Protein 2OLM (pdb70)

Sequence (133 aa):
SSAKRKQEEKHLKMLRDMTGLPHNRKCFDCDQRGPTYVVNMTVGSFVCTSCSGSLRGLNPPHRVKSISMTTFTQQEIEFLQKHGNEVCKQQIWLGLFDDRSSAIPDFRDPQKVKEFLQEKYEKKKRWYVPPEQAKV

GO terms:
  GO:0005634 nucleus (C, EXP)
  GO:0031410 cytoplasmic vesicle (C, EXP)
  GO:0003723 RNA binding (F, TAS)
  GO:0005643 nuclear pore (C, TAS)
  GO:0006406 mRNA export from nucleus (P, TAS)
  GO:0005829 cytosol (C, TAS)
  GO:0005515 protein 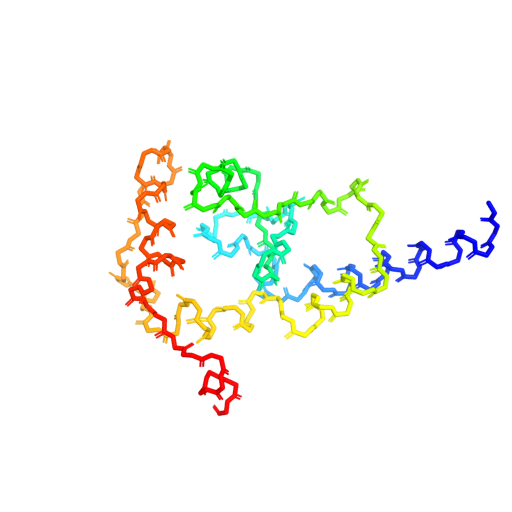binding (F, IPI)

Nearest PDB structures (foldseek):
  2olm-assembly1_A-2  TM=1.008E+00  e=1.226E-25  Homo sapiens
  2d9l-assembly1_A  TM=9.063E-01  e=1.301E-18  Homo sapiens
  3fm8-assembly1_C  TM=8.201E-01  e=5.236E-09  Homo sapiens
  3mdb-assembly1_C  TM=8.150E-01  e=7.089E-09  Homo sapiens
  3mdb-assembly2_D  TM=8.257E-01  e=1.558E-08  Homo sapiens

B-factor: mean 16.2, std 8.93, range [2.0, 53.35]

InterPro domains:
  IPR001164 Arf GTPase activating protein [PF01412] (15-127)
  IPR001164 Arf GTPase activating protein [PR00405] (26-45)
  IPR001164 Arf GTPase activating protein [PR00405] (45-62)
  IPR001164 Arf GTPase activating protein [PR00405] (65-86)
  IPR001164 Arf GTPase activating protein [PS50115] (11-135)
  IPR001164 Arf GTPase activating protein [SM00105] (11-135)
  IPR037278 ARFGAP/RecO-like zinc finger [SSF57863] (15-129)
  IPR038508 ArfGAP domain superfamily [G3DSA:1.10.220.150] (2-141)
  IPR052248 Arf-GAP domain and FG repeat-containing protein [PTHR46134] (1-562)

Radius of gyration: 15.13 Å; Cα contacts (8 Å, |Δi|>4): 190; chains: 1; bounding box: 41×44×25 Å

CATH classification: 1.10.220.150

Structure (mmCIF, N/CA/C/O backbone):
data_2OLM
#
_entry.id   2OLM
#
_cell.length_a   57.883
_cell.length_b   57.883
_cell.length_c   83.696
_cell.angle_alpha   90.00
_cell.angle_beta   90.00
_cell.angle_gamma   90.00
#
_symmetry.space_group_name_H-M   'P 43 21 2'
#
loop_
_entity.id
_entity.type
_entity.pdbx_description
1 polymer 'Nucleoporin-like protein RIP'
2 non-polymer 'ZINC ION'
3 non-polymer 'SULFATE ION'
4 non-polymer 'UNKNOWN LIGAND'
5 non-polymer 'UNKNOWN ATOM OR ION'
6 non-polymer GLYCEROL
7 water water
#
loop_
_atom_site.group_PDB
_atom_site.id
_atom_site.type_symbol
_atom_site.label_atom_id
_atom_site.label_alt_id
_atom_site.label_comp_id
_atom_site.label_asym_id
_atom_site.label_entity_id
_atom_site.label_seq_id
_atom_site.pdbx_PDB_ins_code
_atom_site.Cartn_x
_atom_site.Cartn_y
_atom_site.Cartn_z
_atom_site.occupancy
_atom_site.B_iso_or_equiv
_atom_site.auth_seq_id
_atom_site.auth_comp_id
_atom_site.auth_asym_id
_atom_site.auth_atom_id
_atom_site.pdbx_PDB_model_num
ATOM 1 N N . SER A 1 2 ? -8.834 -12.094 10.298 1.00 47.78 3 SER A N 1
ATOM 2 C CA . SER A 1 2 ? -8.205 -13.441 10.126 1.00 49.43 3 SER A CA 1
ATOM 3 C C . SER A 1 2 ? -7.160 -13.698 11.213 1.00 50.35 3 SER A C 1
ATOM 4 O O . SER A 1 2 ? -6.526 -12.763 11.710 1.00 51.07 3 SER A O 1
ATOM 7 N N . SER A 1 3 ? -6.986 -14.970 11.565 1.00 51.39 4 SER A N 1
ATOM 8 C CA . SER A 1 3 ? -5.988 -15.389 12.555 1.00 51.62 4 SER A CA 1
ATOM 9 C C . SER A 1 3 ? -4.565 -15.374 11.965 1.00 51.41 4 SER A C 1
ATOM 10 O O . SER A 1 3 ? -3.612 -14.990 12.639 1.00 50.59 4 SER A O 1
ATOM 13 N N . ALA A 1 4 ? -4.433 -15.816 10.713 1.00 50.03 5 ALA A N 1
ATOM 14 C CA . ALA A 1 4 ? -3.171 -15.716 9.966 1.00 48.65 5 ALA A CA 1
ATOM 15 C C . ALA A 1 4 ? -2.755 -14.254 9.787 1.00 45.69 5 ALA A C 1
ATOM 16 O O . ALA A 1 4 ? -1.569 -13.912 9.864 1.00 45.14 5 ALA A O 1
ATOM 18 N N . LYS A 1 5 ? -3.745 -13.403 9.530 1.00 43.35 6 LYS A N 1
ATOM 19 C CA . LYS A 1 5 ? -3.541 -11.953 9.469 1.00 42.48 6 LYS A CA 1
ATOM 20 C C . LYS A 1 5 ? -3.068 -11.443 10.835 1.00 37.79 6 LYS A C 1
ATOM 21 O O . LYS A 1 5 ? -2.043 -10.773 10.933 1.00 35.65 6 LYS A O 1
ATOM 27 N N . ARG A 1 6 ? -3.820 -11.783 11.881 1.00 34.52 7 ARG A N 1
ATOM 28 C CA . ARG A 1 6 ? -3.441 -11.471 13.261 1.00 30.82 7 ARG A CA 1
ATOM 29 C C . ARG A 1 6 ? -2.013 -11.920 13.591 1.00 26.42 7 ARG A C 1
ATOM 30 O O . ARG A 1 6 ? -1.265 -11.157 14.168 1.00 24.75 7 ARG A O 1
ATOM 38 N N . LYS A 1 7 ? -1.638 -13.142 13.225 1.00 20.45 8 LYS A N 1
ATOM 39 C CA . LYS A 1 7 ? -0.324 -13.691 13.557 1.00 20.74 8 LYS A CA 1
ATOM 40 C C . LYS A 1 7 ? 0.808 -12.785 13.018 1.00 19.01 8 LYS A C 1
ATOM 41 O O . LYS A 1 7 ? 1.738 -12.445 13.735 1.00 17.50 8 LYS A O 1
ATOM 47 N N . GLN A 1 8 ? 0.727 -12.437 11.747 1.00 22.87 9 GLN A N 1
ATOM 48 C CA . GLN A 1 8 ? 1.738 -11.559 11.135 1.00 23.23 9 GLN A CA 1
ATOM 49 C C . GLN A 1 8 ? 1.726 -10.163 11.723 1.00 20.55 9 GLN A C 1
ATOM 50 O O . GLN A 1 8 ? 2.806 -9.579 11.972 1.00 19.55 9 GLN A O 1
ATOM 56 N N . GLU A 1 9 ? 0.538 -9.626 11.966 1.00 18.92 10 GLU A N 1
ATOM 57 C CA . GLU A 1 9 ? 0.388 -8.307 12.600 1.00 18.46 10 GLU A CA 1
ATOM 58 C C . GLU A 1 9 ? 1.052 -8.264 13.970 1.00 16.99 10 GLU A C 1
ATOM 59 O O . GLU A 1 9 ? 1.770 -7.325 14.288 1.00 15.69 10 GLU A O 1
ATOM 65 N N . GLU A 1 10 ? 0.822 -9.280 14.809 1.00 16.34 11 GLU A N 1
ATOM 66 C CA . GLU A 1 10 ? 1.393 -9.250 16.133 1.00 14.42 11 GLU A CA 1
ATOM 67 C C . GLU A 1 10 ? 2.894 -9.507 16.106 1.00 15.75 11 GLU A C 1
ATOM 68 O O . GLU A 1 10 ? 3.641 -8.940 16.895 1.00 15.22 11 GLU A O 1
ATOM 74 N N . LYS A 1 11 ? 3.353 -10.316 15.159 1.00 15.03 12 LYS A N 1
ATOM 75 C CA . LYS A 1 11 ? 4.787 -10.534 14.958 1.00 14.46 12 LYS A CA 1
ATOM 76 C C . LYS A 1 11 ? 5.489 -9.231 14.624 1.00 14.09 12 LYS A C 1
ATOM 77 O O . LYS A 1 11 ? 6.555 -8.922 15.172 1.00 14.01 12 LYS A O 1
ATOM 81 N N . HIS A 1 12 ? 4.860 -8.456 13.759 1.00 13.63 13 HIS A N 1
ATOM 82 C CA . HIS A 1 12 ? 5.457 -7.172 13.381 1.00 14.56 13 HIS A CA 1
ATOM 83 C C . HIS A 1 12 ? 5.547 -6.197 14.560 1.00 14.73 13 HIS A C 1
ATOM 84 O O . HIS A 1 12 ? 6.533 -5.449 14.729 1.00 14.23 13 HIS A O 1
ATOM 91 N N . LEU A 1 13 ? 4.520 -6.220 15.418 1.00 14.24 14 LEU A N 1
ATOM 92 C CA . LEU A 1 13 ? 4.518 -5.373 16.602 1.00 13.03 14 LEU A CA 1
ATOM 93 C C . LEU A 1 13 ? 5.572 -5.860 17.601 1.00 12.97 14 LEU A C 1
ATOM 94 O O . LEU A 1 13 ? 6.233 -5.065 18.267 1.00 13.59 14 LEU A O 1
ATOM 99 N N . LYS A 1 14 ? 5.759 -7.173 17.712 1.00 14.12 15 LYS A N 1
ATOM 100 C CA . LYS A 1 14 ? 6.836 -7.676 18.574 1.00 15.78 15 LYS A CA 1
ATOM 101 C C . LYS A 1 14 ? 8.216 -7.175 18.066 1.00 13.66 15 LYS A C 1
ATOM 102 O O . LYS A 1 14 ? 9.063 -6.675 18.844 1.00 13.47 15 LYS A O 1
ATOM 108 N N . MET A 1 15 ? 8.398 -7.280 16.749 1.00 13.20 16 MET A N 1
ATOM 109 C CA . MET A 1 15 ? 9.639 -6.801 16.108 1.00 13.45 16 MET A CA 1
ATOM 110 C C . MET A 1 15 ? 9.825 -5.293 16.307 1.00 13.76 16 MET A C 1
ATOM 111 O O . MET A 1 15 ? 10.912 -4.835 16.602 1.00 13.67 16 MET A O 1
ATOM 116 N N . LEU A 1 16 ? 8.751 -4.550 16.189 1.00 13.55 17 LEU A N 1
ATOM 117 C CA . LEU A 1 16 ? 8.751 -3.108 16.409 1.00 13.29 17 LEU A CA 1
ATOM 118 C C . LEU A 1 16 ? 9.169 -2.741 17.829 1.00 11.81 17 LEU A C 1
ATOM 119 O O . LEU A 1 16 ? 10.007 -1.853 18.069 1.00 13.34 17 LEU A O 1
ATOM 124 N N . ARG A 1 17 ? 8.607 -3.450 18.803 1.00 12.70 18 ARG A N 1
ATOM 125 C CA . ARG A 1 17 ? 8.927 -3.169 20.207 1.00 12.53 18 ARG A CA 1
ATOM 126 C C . ARG A 1 17 ? 10.329 -3.640 20.636 1.00 13.38 18 ARG A C 1
ATOM 127 O O . ARG A 1 17 ? 10.915 -3.077 21.572 1.00 14.45 18 ARG A O 1
ATOM 135 N N . ASP A 1 18 ? 10.871 -4.635 19.940 1.00 14.54 19 ASP A N 1
ATOM 136 C CA . ASP A 1 18 ? 12.283 -4.952 20.051 1.00 15.43 19 ASP A CA 1
ATOM 137 C C . ASP A 1 18 ? 13.101 -3.705 19.677 1.00 15.75 19 ASP A C 1
ATOM 138 O O . ASP A 1 18 ? 14.040 -3.339 20.378 1.00 18.15 19 ASP A O 1
ATOM 143 N N . MET A 1 19 ? 12.714 -3.030 18.596 1.00 13.63 20 MET A N 1
ATOM 144 C CA . MET A 1 19 ? 13.456 -1.865 18.145 1.00 13.70 20 MET A CA 1
ATOM 145 C C . MET A 1 19 ? 13.212 -0.663 19.008 1.00 12.35 20 MET A C 1
ATOM 146 O O . MET A 1 19 ? 14.151 0.084 19.305 1.00 13.43 20 MET A O 1
ATOM 151 N N . THR A 1 20 ? 11.984 -0.438 19.464 1.00 11.84 21 THR A N 1
ATOM 152 C CA . THR A 1 20 ? 11.722 0.782 20.227 1.00 12.06 21 THR A CA 1
ATOM 153 C C . THR A 1 20 ? 12.421 0.800 21.581 1.00 14.97 21 THR A C 1
ATOM 154 O O . THR A 1 20 ? 12.566 1.874 22.182 1.00 15.59 21 THR A O 1
ATOM 158 N N . GLY A 1 21 ? 12.849 -0.372 22.042 1.00 15.55 22 GLY A N 1
ATOM 159 C CA . GLY A 1 21 ? 13.587 -0.470 23.307 1.00 15.01 22 GLY A CA 1
ATOM 160 C C . GLY A 1 21 ? 15.102 -0.308 23.184 1.00 19.52 22 GLY A C 1
ATOM 161 O O . GLY A 1 21 ? 15.783 -0.181 24.209 1.00 19.97 22 GLY A O 1
ATOM 162 N N . LEU A 1 22 ? 15.641 -0.298 21.961 1.00 17.18 23 LEU A N 1
ATOM 163 C CA . LEU A 1 22 ? 17.090 -0.090 21.767 1.00 18.04 23 LEU A CA 1
ATOM 164 C C . LEU A 1 22 ? 17.466 1.333 22.206 1.00 18.83 23 LEU A C 1
ATOM 165 O O . LEU A 1 22 ? 16.719 2.270 21.962 1.00 16.54 23 LEU A O 1
ATOM 170 N N . PRO A 1 23 ? 18.623 1.510 22.877 1.00 17.56 24 PRO A N 1
ATOM 171 C CA . PRO A 1 23 ? 18.894 2.805 23.500 1.00 18.73 24 PRO A CA 1
ATOM 172 C C . PRO A 1 23 ? 18.748 4.023 22.576 1.00 15.53 24 PRO A C 1
ATOM 173 O O . PRO A 1 23 ? 18.186 5.038 22.988 1.00 16.11 24 PRO A O 1
ATOM 177 N N . HIS A 1 24 ? 19.306 3.956 21.366 1.00 16.94 25 HIS A N 1
ATOM 178 C CA . HIS A 1 24 ? 19.230 5.141 20.491 1.00 15.29 25 HIS A CA 1
ATOM 179 C C . HIS A 1 24 ? 17.801 5.420 20.025 1.00 13.90 25 HIS A C 1
ATOM 180 O O . HIS A 1 24 ? 17.459 6.559 19.728 1.00 14.54 25 HIS A O 1
ATOM 187 N N . ASN A 1 25 ? 16.964 4.380 20.030 1.00 13.67 26 ASN A N 1
ATOM 188 C CA . ASN A 1 25 ? 15.571 4.519 19.608 1.00 13.23 26 ASN A CA 1
ATOM 189 C C . ASN A 1 25 ? 14.661 5.018 20.704 1.00 14.32 26 ASN A C 1
ATOM 190 O O . ASN A 1 25 ? 13.511 5.309 20.453 1.00 14.28 26 ASN A O 1
ATOM 195 N N . ARG A 1 26 ? 15.193 5.161 21.911 1.00 13.16 27 ARG A N 1
ATOM 196 C CA . ARG A 1 26 ? 14.373 5.648 23.032 1.00 15.35 27 ARG A CA 1
ATOM 197 C C . ARG A 1 26 ? 14.151 7.155 23.068 1.00 15.26 27 ARG A C 1
ATOM 198 O O . ARG A 1 26 ? 13.353 7.672 23.859 1.00 14.87 27 ARG A O 1
ATOM 206 N N . LYS A 1 27 ? 14.881 7.892 22.217 1.00 12.70 28 LYS A N 1
ATOM 207 C CA . LYS A 1 27 ? 14.796 9.326 22.108 1.00 14.41 28 LYS A CA 1
ATOM 208 C C . LYS A 1 27 ? 14.617 9.675 20.640 1.00 12.22 28 LYS A C 1
ATOM 209 O O . LYS A 1 27 ? 15.181 9.012 19.765 1.00 12.23 28 LYS A O 1
ATOM 213 N N . CYS A 1 28 ? 13.815 10.714 20.406 1.00 10.89 29 CYS A N 1
ATOM 214 C CA . CYS A 1 28 ? 13.581 11.273 19.039 1.00 8.78 29 CYS A CA 1
ATOM 215 C C . CYS A 1 28 ? 14.924 11.477 18.352 1.00 11.25 29 CYS A C 1
ATOM 216 O O . CYS A 1 28 ? 15.804 12.125 18.895 1.00 11.66 29 CYS A O 1
ATOM 219 N N . PHE A 1 29 ? 15.067 10.986 17.112 1.00 8.48 30 PHE A N 1
ATOM 220 C CA . PHE A 1 29 ? 16.308 11.148 16.345 1.00 8.82 30 PHE A CA 1
ATOM 221 C C . PHE A 1 29 ? 16.624 12.606 16.040 1.00 8.92 30 PHE A C 1
ATOM 222 O O . PHE A 1 29 ? 17.785 12.946 15.851 1.00 9.42 30 PHE A O 1
ATOM 230 N N . ASP A 1 30 ? 15.630 13.464 15.922 1.00 8.88 31 ASP A N 1
ATOM 231 C CA . ASP A 1 30 ? 15.847 14.825 15.513 1.00 8.87 31 ASP A CA 1
ATOM 232 C C . ASP A 1 30 ? 16.036 15.828 16.629 1.00 9.86 31 ASP A C 1
ATOM 233 O O . ASP A 1 30 ? 16.890 16.719 16.524 1.00 12.08 31 ASP A O 1
ATOM 238 N N . CYS A 1 31 ? 15.254 15.715 17.692 1.00 10.15 32 CYS A N 1
ATOM 239 C CA . CYS A 1 31 ? 15.429 16.628 18.837 1.00 11.43 32 CYS A CA 1
ATOM 240 C C . CYS A 1 31 ? 16.089 16.035 20.070 1.00 13.36 32 CYS A C 1
ATOM 241 O O . CYS A 1 31 ? 16.547 16.822 20.932 1.00 15.53 32 CYS A O 1
ATOM 244 N N . ASP A 1 32 ? 16.106 14.712 20.202 1.00 10.66 33 ASP A N 1
ATOM 245 C CA . ASP A 1 32 ? 16.694 14.037 21.369 1.00 14.33 33 ASP A CA 1
ATOM 246 C C . ASP A 1 32 ? 16.043 14.464 22.678 1.00 17.52 33 ASP A C 1
ATOM 247 O O . ASP A 1 32 ? 16.649 14.276 23.742 1.00 23.77 33 ASP A O 1
ATOM 252 N N . GLN A 1 33 ? 14.825 15.001 22.624 1.00 17.41 34 GLN A N 1
ATOM 253 C CA . GLN A 1 33 ? 14.221 15.633 23.826 1.00 22.44 34 GLN A CA 1
ATOM 254 C C . GLN A 1 33 ? 13.142 14.795 24.429 1.00 24.81 34 GLN A C 1
ATOM 255 O O . GLN A 1 33 ? 12.753 15.034 25.573 1.00 25.10 34 GLN A O 1
ATOM 261 N N . ARG A 1 34 ? 12.597 13.859 23.671 1.00 20.72 35 ARG A N 1
ATOM 262 C CA . ARG A 1 34 ? 11.547 13.016 24.214 1.00 23.03 35 ARG A CA 1
ATOM 263 C C . ARG A 1 34 ? 11.415 11.723 23.457 1.00 22.51 35 ARG A C 1
ATOM 264 O O . ARG A 1 34 ? 12.119 11.499 22.471 1.00 19.41 35 ARG A O 1
ATOM 272 N N . GLY A 1 35 ? 10.545 10.855 23.957 1.00 19.43 36 GLY A N 1
ATOM 273 C CA . GLY A 1 35 ? 10.296 9.579 23.354 1.00 18.52 36 GLY A CA 1
ATOM 274 C C . GLY A 1 35 ? 9.620 9.669 21.999 1.00 17.73 36 GLY A C 1
ATOM 275 O O . GLY A 1 35 ? 8.799 10.576 21.760 1.00 20.48 36 GLY A O 1
ATOM 276 N N . PRO A 1 36 ? 10.003 8.775 21.102 1.00 14.75 37 PRO A N 1
ATOM 277 C CA . PRO A 1 36 ? 9.353 8.759 19.797 1.00 13.79 37 PRO A CA 1
ATOM 278 C C . PRO A 1 36 ? 7.941 8.201 19.819 1.00 13.46 37 PRO A C 1
ATOM 279 O O . PRO A 1 36 ? 7.624 7.289 20.579 1.00 16.29 37 PRO A O 1
ATOM 283 N N . THR A 1 37 ? 7.141 8.761 18.917 1.00 13.29 38 THR A N 1
ATOM 284 C CA . THR A 1 37 ? 5.756 8.380 18.683 1.00 12.24 38 THR A CA 1
ATOM 285 C C . THR A 1 37 ? 5.502 7.966 17.213 1.00 10.98 38 THR A C 1
ATOM 286 O O . THR A 1 37 ? 4.461 7.411 16.886 1.00 12.06 38 THR A O 1
ATOM 290 N N . TYR A 1 38 ? 6.422 8.355 16.301 1.00 9.31 39 TYR A N 1
ATOM 291 C CA . TYR A 1 38 ? 6.326 8.056 14.864 1.00 10.00 39 TYR A CA 1
ATOM 292 C C . TYR A 1 38 ? 7.624 7.443 14.371 1.00 9.69 39 TYR A C 1
ATOM 293 O O . TYR A 1 38 ? 8.666 7.616 14.970 1.00 10.06 39 TYR A O 1
ATOM 302 N N . VAL A 1 39 ? 7.513 6.696 13.288 1.00 8.20 40 VAL A N 1
ATOM 303 C CA A VAL A 1 39 ? 8.705 6.353 12.498 0.50 8.30 40 VAL A CA 1
ATOM 304 C CA B VAL A 1 39 ? 8.629 6.258 12.457 0.50 8.62 40 VAL A CA 1
ATOM 305 C C . VAL A 1 39 ? 8.730 7.204 11.247 1.00 7.78 40 VAL A C 1
ATOM 306 O O . VAL A 1 39 ? 7.711 7.468 10.598 1.00 9.62 40 VAL A O 1
ATOM 313 N N . ASN A 1 40 ? 9.935 7.689 10.939 1.00 8.20 41 ASN A N 1
ATOM 314 C CA . ASN A 1 40 ? 10.203 8.414 9.723 1.00 6.90 41 ASN A CA 1
ATOM 315 C C . ASN A 1 40 ? 10.713 7.390 8.741 1.00 6.55 41 ASN A C 1
ATOM 316 O O . ASN A 1 40 ? 11.869 6.969 8.794 1.00 8.03 41 ASN A O 1
ATOM 321 N N . MET A 1 41 ? 9.814 6.919 7.876 1.00 6.72 42 MET A N 1
ATOM 322 C CA . MET A 1 41 ? 10.126 5.889 6.888 1.00 8.10 42 MET A CA 1
ATOM 323 C C . MET A 1 41 ? 11.040 6.341 5.772 1.00 9.17 42 MET A C 1
ATOM 324 O O . MET A 1 41 ? 11.647 5.523 5.110 1.00 8.99 42 MET A O 1
ATOM 329 N N . THR A 1 42 ? 11.157 7.637 5.572 1.00 7.55 43 THR A N 1
ATOM 330 C CA . THR A 1 42 ? 12.076 8.179 4.579 1.00 7.02 43 THR A CA 1
ATOM 331 C C . THR A 1 42 ? 13.512 7.848 4.895 1.00 9.05 43 THR A C 1
ATOM 332 O O . THR A 1 42 ? 14.279 7.489 3.992 1.00 9.05 43 THR A O 1
ATOM 336 N N . VAL A 1 43 ? 13.907 7.951 6.180 1.00 8.39 44 VAL A N 1
ATOM 337 C CA . VAL A 1 43 ? 15.260 7.640 6.577 1.00 7.85 44 VAL A CA 1
ATOM 338 C C . VAL A 1 43 ? 15.407 6.452 7.519 1.00 7.44 44 VAL A C 1
ATOM 339 O O . VAL A 1 43 ? 16.535 5.972 7.717 1.00 9.05 44 VAL A O 1
ATOM 343 N N . GLY A 1 44 ? 14.297 5.944 8.081 1.00 7.91 45 GLY A N 1
ATOM 344 C CA . GLY A 1 44 ? 14.366 4.805 9.000 1.00 7.89 45 GLY A CA 1
ATOM 345 C C . GLY A 1 44 ? 14.636 5.160 10.444 1.00 8.00 45 GLY A C 1
ATOM 346 O O . GLY A 1 44 ? 15.356 4.429 11.136 1.00 9.98 45 GLY A O 1
ATOM 347 N N . SER A 1 45 ? 14.092 6.273 10.908 1.00 7.73 46 SER A N 1
ATOM 348 C CA . SER A 1 45 ? 14.328 6.791 12.263 1.00 8.55 46 SER A CA 1
ATOM 349 C C . SER A 1 45 ? 13.049 6.753 13.066 1.00 8.49 46 SER A C 1
ATOM 350 O O . SER A 1 45 ? 11.948 6.563 12.547 1.00 9.49 46 SER A O 1
ATOM 353 N N . PHE A 1 46 ? 13.217 6.976 14.367 1.00 9.24 47 PHE A N 1
ATOM 354 C CA . PHE A 1 46 ? 12.116 7.063 15.342 1.00 9.13 47 PHE A CA 1
ATOM 355 C C . PHE A 1 46 ? 12.086 8.454 15.882 1.00 8.40 47 PHE A C 1
ATOM 356 O O . PHE A 1 46 ? 13.095 8.935 16.417 1.00 9.31 47 PHE A O 1
ATOM 364 N N . VAL A 1 47 ? 10.944 9.159 15.727 1.00 8.11 48 VAL A N 1
ATOM 365 C CA . VAL A 1 47 ? 10.841 10.601 15.991 1.00 9.41 48 VAL A CA 1
ATOM 366 C C . VAL A 1 47 ? 9.580 10.921 16.821 1.00 10.02 48 VAL A C 1
ATOM 367 O O . VAL A 1 47 ? 8.642 10.144 16.848 1.00 10.34 48 VAL A O 1
ATOM 371 N N . CYS A 1 48 ? 9.566 12.091 17.422 1.00 10.32 49 CYS A N 1
ATOM 372 C CA . CYS A 1 48 ? 8.447 12.548 18.263 1.00 10.00 49 CYS A CA 1
ATOM 373 C C . CYS A 1 48 ? 7.402 13.253 17.376 1.00 12.74 49 CYS A C 1
ATOM 374 O O . CYS A 1 48 ? 7.617 13.464 16.163 1.00 10.62 49 CYS A O 1
ATOM 377 N N . THR A 1 49 ? 6.243 13.623 17.946 1.00 11.01 50 THR A N 1
ATOM 378 C CA . THR A 1 49 ? 5.208 14.246 17.182 1.00 10.76 50 THR A CA 1
ATOM 379 C C . THR A 1 49 ? 5.535 15.610 16.656 1.00 11.21 50 THR A C 1
ATOM 380 O O . THR A 1 49 ? 5.222 15.951 15.515 1.00 11.25 50 THR A O 1
ATOM 384 N N . SER A 1 50 ? 6.218 16.427 17.468 1.00 10.61 51 SER A N 1
ATOM 385 C CA . SER A 1 50 ? 6.557 17.750 17.074 1.00 10.48 51 SER A CA 1
ATOM 386 C C . SER A 1 50 ? 7.543 17.737 15.889 1.00 10.09 51 SER A C 1
ATOM 387 O O . SER A 1 50 ? 7.366 18.450 14.916 1.00 11.68 51 SER A O 1
ATOM 390 N N . CYS A 1 51 ? 8.557 16.892 15.999 1.00 10.17 52 CYS A N 1
ATOM 391 C CA . CYS A 1 51 ? 9.490 16.797 14.889 1.00 10.13 52 CYS A CA 1
ATOM 392 C C . CYS A 1 51 ? 8.822 16.218 13.673 1.00 8.86 52 CYS A C 1
ATOM 393 O O . CYS A 1 51 ? 9.139 16.678 12.557 1.00 9.49 52 CYS A O 1
ATOM 396 N N . SER A 1 52 ? 7.890 15.273 13.850 1.00 8.59 53 SER A N 1
ATOM 397 C CA . SER A 1 52 ? 7.131 14.754 12.710 1.00 7.77 53 SER A CA 1
ATOM 398 C C . SER A 1 52 ? 6.387 15.880 11.987 1.00 10.01 53 SER A C 1
ATOM 399 O O . SER A 1 52 ? 6.361 15.948 10.752 1.00 9.14 53 SER A O 1
ATOM 402 N N . GLY A 1 53 ? 5.773 16.790 12.743 1.00 10.45 54 GLY A N 1
ATOM 403 C CA . GLY A 1 53 ? 5.126 17.924 12.116 1.00 9.89 54 GLY A CA 1
ATOM 404 C C . GLY A 1 53 ? 6.087 18.765 11.282 1.00 9.79 54 GLY A C 1
ATOM 405 O O . GLY A 1 53 ? 5.755 19.206 10.176 1.00 11.66 54 GLY A O 1
ATOM 406 N N . SER A 1 54 ? 7.293 19.004 11.804 1.00 8.84 55 SER A N 1
ATOM 407 C CA . SER A 1 54 ? 8.305 19.763 11.066 1.00 9.34 55 SER A CA 1
ATOM 408 C C . SER A 1 54 ? 8.863 19.018 9.830 1.00 9.28 55 SER A C 1
ATOM 409 O O . SER A 1 54 ? 9.109 19.642 8.797 1.00 11.25 55 SER A O 1
ATOM 412 N N . LEU A 1 55 ? 9.031 17.712 9.952 1.00 9.15 56 LEU A N 1
ATOM 413 C CA . LEU A 1 55 ? 9.469 16.859 8.834 1.00 7.87 56 LEU A CA 1
ATOM 414 C C . LEU A 1 55 ? 8.483 16.915 7.689 1.00 10.28 56 LEU A C 1
ATOM 415 O O . LEU A 1 55 ? 8.880 16.787 6.498 1.00 9.10 56 LEU A O 1
ATOM 420 N N . ARG A 1 56 ? 7.201 17.062 8.003 1.00 8.94 57 ARG A N 1
ATOM 421 C CA . ARG A 1 56 ? 6.174 17.243 6.941 1.00 8.89 57 ARG A CA 1
ATOM 422 C C . ARG A 1 56 ? 6.233 18.608 6.254 1.00 10.74 57 ARG A C 1
ATOM 423 O O . ARG A 1 56 ? 5.606 18.801 5.195 1.00 12.88 57 ARG A O 1
ATOM 431 N N . GLY A 1 57 ? 6.967 19.528 6.825 1.00 10.21 58 GLY A N 1
ATOM 432 C CA . GLY A 1 57 ? 7.164 20.841 6.202 1.00 12.65 58 GLY A CA 1
ATOM 433 C C . GLY A 1 57 ? 8.345 20.901 5.260 1.00 12.92 58 GLY A C 1
ATOM 434 O O . GLY A 1 57 ? 8.542 21.902 4.562 1.00 15.82 58 GLY A O 1
ATOM 435 N N . LEU A 1 58 ? 9.159 19.837 5.186 1.00 9.76 59 LEU A N 1
ATOM 436 C CA . LEU A 1 58 ? 10.205 19.795 4.181 1.00 9.48 59 LEU A CA 1
ATOM 437 C C . LEU A 1 58 ? 9.577 19.556 2.813 1.00 10.35 59 LEU A C 1
ATOM 438 O O . LEU A 1 58 ? 8.475 19.089 2.695 1.00 10.00 59 LEU A O 1
ATOM 443 N N . ASN A 1 59 ? 10.315 19.942 1.789 1.00 10.90 60 ASN A N 1
ATOM 444 C CA . ASN A 1 59 ? 9.924 19.642 0.431 1.00 10.02 60 ASN A CA 1
ATOM 445 C C . ASN A 1 59 ? 11.069 18.989 -0.340 1.00 10.27 60 ASN A C 1
ATOM 446 O O . ASN A 1 59 ? 12.103 19.624 -0.551 1.00 10.10 60 ASN A O 1
ATOM 451 N N . PRO A 1 60 ? 10.955 17.710 -0.714 1.00 8.96 61 PRO A N 1
ATOM 452 C CA . PRO A 1 60 ? 9.806 16.858 -0.424 1.00 8.74 61 PRO A CA 1
ATOM 453 C C . PRO A 1 60 ? 9.716 16.492 1.061 1.00 7.99 61 PRO A C 1
ATOM 454 O O . PRO A 1 60 ? 10.742 16.420 1.757 1.00 8.19 61 PRO A O 1
ATOM 458 N N . PRO A 1 61 ? 8.489 16.246 1.539 1.00 7.40 62 PRO A N 1
ATOM 45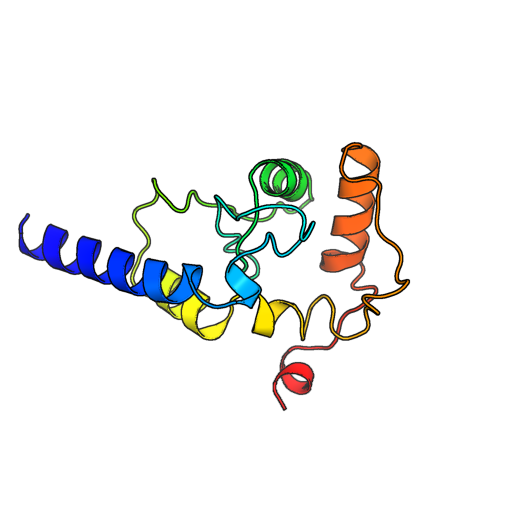9 C CA . PRO A 1 61 ? 8.338 15.948 2.965 1.00 7.38 62 PRO A CA 1
ATOM 460 C C . PRO A 1 61 ? 8.717 14.548 3.306 1.00 7.12 62 PRO A C 1
ATOM 461 O O . PRO A 1 61 ? 8.562 13.654 2.477 1.00 7.98 62 PRO A O 1
ATOM 465 N N . HIS A 1 62 ? 9.140 14.309 4.536 1.00 7.60 63 HIS A N 1
ATOM 466 C CA . HIS A 1 62 ? 9.445 12.960 5.003 1.00 7.06 63 HIS A CA 1
ATOM 467 C C . HIS A 1 62 ? 8.157 12.228 5.413 1.00 7.77 63 HIS A C 1
ATOM 468 O O . HIS A 1 62 ? 7.207 12.877 5.877 1.00 10.57 63 HIS A O 1
ATOM 475 N N . ARG A 1 63 ? 8.163 10.923 5.242 1.00 7.17 64 ARG A N 1
ATOM 476 C CA . ARG A 1 63 ? 6.999 10.089 5.436 1.00 7.43 64 ARG A CA 1
ATOM 477 C C . ARG A 1 63 ? 6.995 9.537 6.830 1.00 7.91 64 ARG A C 1
ATOM 478 O O . ARG A 1 63 ? 7.752 8.643 7.139 1.00 12.04 64 ARG A O 1
ATOM 486 N N . VAL A 1 64 ? 6.109 10.043 7.676 1.00 8.49 65 VAL A N 1
ATOM 487 C CA . VAL A 1 64 ? 6.023 9.602 9.074 1.00 8.40 65 VAL A CA 1
ATOM 488 C C . VAL A 1 64 ? 4.761 8.782 9.297 1.00 10.83 65 VAL A C 1
ATOM 489 O O . VAL A 1 64 ? 3.697 9.125 8.780 1.00 12.00 65 VAL A O 1
ATOM 493 N N . LYS A 1 65 ? 4.895 7.720 10.085 1.00 9.38 66 LYS A N 1
ATOM 494 C CA . LYS A 1 65 ? 3.826 6.808 10.385 1.00 8.40 66 LYS A CA 1
ATOM 495 C C . LYS A 1 65 ? 3.800 6.542 11.880 1.00 8.29 66 LYS A C 1
ATOM 496 O O . LYS A 1 65 ? 4.832 6.386 12.550 1.00 9.08 66 LYS A O 1
ATOM 502 N N . SER A 1 66 ? 2.592 6.493 12.436 1.00 10.09 67 SER A N 1
ATOM 503 C CA . SER A 1 66 ? 2.388 6.324 13.885 1.00 9.89 67 SER A CA 1
ATOM 504 C C . SER A 1 66 ? 2.884 4.967 14.353 1.00 10.81 67 SER A C 1
ATOM 505 O O . SER A 1 66 ? 2.546 3.963 13.773 1.00 11.75 67 SER A O 1
ATOM 508 N N . ILE A 1 67 ? 3.689 4.978 15.414 1.00 10.36 68 ILE A N 1
ATOM 509 C CA . ILE A 1 67 ? 4.163 3.716 15.989 1.00 12.07 68 ILE A CA 1
ATOM 510 C C . ILE A 1 67 ? 3.022 2.822 16.456 1.00 14.57 68 ILE A C 1
ATOM 511 O O . ILE A 1 67 ? 3.013 1.618 16.174 1.00 15.53 68 ILE A O 1
ATOM 516 N N . SER A 1 68 ? 2.053 3.430 17.112 1.00 14.12 69 SER A N 1
ATOM 517 C CA . SER A 1 68 ? 0.967 2.643 17.743 1.00 16.23 69 SER A CA 1
ATOM 518 C C . SER A 1 68 ? -0.207 2.354 16.821 1.00 15.44 69 SER A C 1
ATOM 519 O O . SER A 1 68 ? -0.950 1.395 17.068 1.00 17.73 69 SER A O 1
ATOM 522 N N . MET A 1 69 ? -0.393 3.128 15.746 1.00 13.36 70 MET A N 1
ATOM 523 C CA . MET A 1 69 ? -1.600 2.990 14.971 1.00 14.63 70 MET A CA 1
ATOM 524 C C . MET A 1 69 ? -1.412 2.441 13.562 1.00 16.42 70 MET A C 1
ATOM 525 O O . MET A 1 69 ? -2.376 2.053 12.903 1.00 21.39 70 MET A O 1
ATOM 530 N N . THR A 1 70 ? -0.182 2.384 13.075 1.00 13.78 71 THR A N 1
ATOM 531 C CA . THR A 1 70 ? 0.047 1.898 11.707 1.00 15.19 71 THR A CA 1
ATOM 532 C C . THR A 1 70 ? 0.128 0.382 11.697 1.00 16.72 71 THR A C 1
ATOM 533 O O . THR A 1 70 ? 0.684 -0.235 12.600 1.00 15.94 71 THR A O 1
ATOM 537 N N . THR A 1 71 ? -0.398 -0.215 10.634 1.00 14.27 72 THR A N 1
ATOM 538 C CA . THR A 1 71 ? -0.145 -1.621 10.380 1.00 16.98 72 THR A CA 1
ATOM 539 C C . THR A 1 71 ? 1.067 -1.667 9.462 1.00 15.69 72 THR A C 1
ATOM 540 O O . THR A 1 71 ? 0.943 -1.479 8.242 1.00 18.74 72 THR A O 1
ATOM 544 N N . PHE A 1 72 ? 2.251 -1.812 10.060 1.00 15.12 73 PHE A N 1
ATOM 545 C CA . PHE A 1 72 ? 3.495 -1.850 9.274 1.00 14.59 73 PHE A CA 1
ATOM 546 C C . PHE A 1 72 ? 3.560 -3.142 8.494 1.00 14.88 73 PHE A C 1
ATOM 547 O O . PHE A 1 72 ? 3.094 -4.187 8.953 1.00 17.13 73 PHE A O 1
ATOM 555 N N . THR A 1 73 ? 4.122 -3.094 7.304 1.00 13.94 74 THR A N 1
ATOM 556 C CA . THR A 1 73 ? 4.379 -4.301 6.523 1.00 13.52 74 THR A CA 1
ATOM 557 C C . THR A 1 73 ? 5.717 -4.969 6.893 1.00 11.72 74 THR A C 1
ATOM 558 O O . THR A 1 73 ? 6.588 -4.361 7.532 1.00 11.21 74 THR A O 1
ATOM 562 N N . GLN A 1 74 ? 5.908 -6.229 6.494 1.00 12.43 75 GLN A N 1
ATOM 563 C CA . GLN A 1 74 ? 7.168 -6.897 6.694 1.00 11.91 75 GLN A CA 1
ATOM 564 C C . GLN A 1 74 ? 8.326 -6.112 6.108 1.00 10.30 75 GLN A C 1
ATOM 565 O O . GLN A 1 74 ? 9.380 -5.976 6.736 1.00 12.66 75 GLN A O 1
ATOM 571 N N . GLN A 1 75 ? 8.106 -5.570 4.894 1.00 12.35 76 GLN A N 1
ATOM 572 C CA . GLN A 1 75 ? 9.136 -4.744 4.219 1.00 12.81 76 GLN A CA 1
ATOM 573 C C . GLN A 1 75 ? 9.527 -3.527 5.081 1.00 11.88 76 GLN A C 1
ATOM 574 O O . GLN A 1 75 ? 10.703 -3.202 5.274 1.00 11.62 76 GLN A O 1
ATOM 580 N N . GLU A 1 76 ? 8.542 -2.849 5.614 1.00 10.69 77 GLU A N 1
ATOM 581 C CA . GLU A 1 76 ? 8.844 -1.704 6.444 1.00 10.43 77 GLU A CA 1
ATOM 582 C C . GLU A 1 76 ? 9.597 -2.070 7.725 1.00 11.40 77 GLU A C 1
ATOM 583 O O . GLU A 1 76 ? 10.577 -1.413 8.106 1.00 11.33 77 GLU A O 1
ATOM 589 N N . ILE A 1 77 ? 9.134 -3.118 8.418 1.00 11.66 78 ILE A N 1
ATOM 590 C CA . ILE A 1 77 ? 9.789 -3.580 9.633 1.00 10.30 78 ILE A CA 1
ATOM 591 C C . ILE A 1 77 ? 11.252 -3.952 9.359 1.00 10.87 78 ILE A C 1
ATOM 592 O O . ILE A 1 77 ? 12.149 -3.551 10.076 1.00 12.21 78 ILE A O 1
ATOM 597 N N . GLU A 1 78 ? 11.496 -4.660 8.264 1.00 11.29 79 GLU A N 1
ATOM 598 C CA . GLU A 1 78 ? 12.874 -5.034 7.932 1.00 13.83 79 GLU A CA 1
ATOM 599 C C . GLU A 1 78 ? 13.748 -3.840 7.574 1.00 11.45 79 GLU A C 1
ATOM 600 O O . GLU A 1 78 ? 14.918 -3.792 7.948 1.00 13.25 79 GLU A O 1
ATOM 606 N N . PHE A 1 79 ? 13.175 -2.855 6.893 1.00 11.15 80 PHE A N 1
ATOM 607 C CA . PHE A 1 79 ? 13.914 -1.628 6.647 1.00 10.95 80 PHE A CA 1
ATOM 608 C C . PHE A 1 79 ? 14.331 -0.969 7.951 1.00 11.66 80 PHE A C 1
ATOM 609 O O . PHE A 1 79 ? 15.443 -0.521 8.136 1.00 12.50 80 PHE A O 1
ATOM 617 N N . LEU A 1 80 ? 13.399 -0.880 8.886 1.00 10.78 81 LEU A N 1
ATOM 618 C CA . LEU A 1 80 ? 13.682 -0.282 10.174 1.00 9.43 81 LEU A CA 1
ATOM 619 C C . LEU A 1 80 ? 14.751 -1.056 10.955 1.00 10.75 81 LEU A C 1
ATOM 620 O O . LEU A 1 80 ? 15.569 -0.470 11.628 1.00 11.45 81 LEU A O 1
ATOM 625 N N . GLN A 1 81 ? 14.718 -2.380 10.847 1.00 11.61 82 GLN A N 1
ATOM 626 C CA . GLN A 1 81 ? 15.722 -3.218 11.515 1.00 12.97 82 GLN A CA 1
ATOM 627 C C . GLN A 1 81 ? 17.113 -2.926 10.994 1.00 13.90 82 GLN A C 1
ATOM 628 O O . GLN A 1 81 ? 18.077 -3.002 11.744 1.00 15.92 82 GLN A O 1
ATOM 634 N N . LYS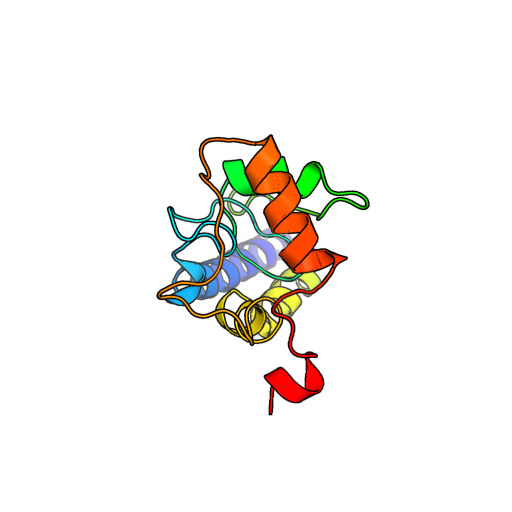 A 1 82 ? 17.214 -2.606 9.705 1.00 11.73 83 LYS A N 1
ATOM 635 C CA . LYS A 1 82 ? 18.509 -2.276 9.078 1.00 13.57 83 LYS A CA 1
ATOM 636 C C . LYS A 1 82 ? 18.915 -0.823 9.291 1.00 15.40 83 LYS A C 1
ATOM 637 O O . LYS A 1 82 ? 20.048 -0.432 8.961 1.00 16.14 83 LYS A O 1
ATOM 643 N N . HIS A 1 83 ? 17.997 -0.013 9.819 1.00 12.12 84 HIS A N 1
ATOM 644 C CA . HIS A 1 83 ? 18.238 1.393 10.082 1.00 11.00 84 HIS A CA 1
ATOM 645 C C . HIS A 1 83 ? 18.056 1.671 11.571 1.00 11.83 84 HIS A C 1
ATOM 646 O O . HIS A 1 83 ? 18.785 1.069 12.376 1.00 12.95 84 HIS A O 1
ATOM 653 N N . GLY A 1 84 ? 17.105 2.514 11.974 1.00 9.80 85 GLY A N 1
ATOM 654 C CA . GLY A 1 84 ? 17.060 2.987 13.358 1.00 10.18 85 GLY A CA 1
ATOM 655 C C . GLY A 1 84 ? 17.987 4.114 13.660 1.00 10.41 85 GLY A C 1
ATOM 656 O O . GLY A 1 84 ? 18.797 4.500 12.796 1.00 10.64 85 GLY A O 1
ATOM 657 N N . ASN A 1 85 ? 17.898 4.638 14.879 1.00 9.67 86 ASN A N 1
ATOM 658 C CA . ASN A 1 85 ? 18.536 5.885 15.229 1.00 10.59 86 ASN A CA 1
ATOM 659 C C . ASN A 1 85 ? 20.040 5.817 15.326 1.00 11.22 86 ASN A C 1
ATOM 660 O O . ASN A 1 85 ? 20.6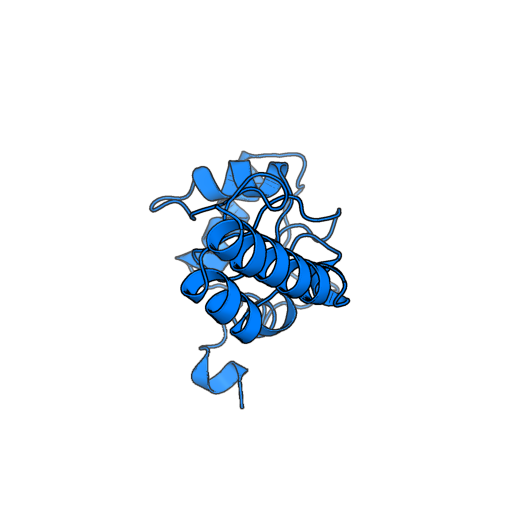89 6.820 15.075 1.00 11.30 86 ASN A O 1
ATOM 665 N N . GLU A 1 86 ? 20.589 4.659 15.648 1.00 12.25 87 GLU A N 1
ATOM 666 C CA . GLU A 1 86 ? 22.058 4.557 15.697 1.00 13.93 87 GLU A CA 1
ATOM 667 C C . GLU A 1 86 ? 22.642 4.569 14.290 1.00 12.68 87 GLU A C 1
ATOM 668 O O . GLU A 1 86 ? 23.580 5.355 13.998 1.00 12.52 87 GLU A O 1
ATOM 674 N N . VAL A 1 87 ? 22.116 3.730 13.397 1.00 10.69 88 VAL A N 1
ATOM 675 C CA . VAL A 1 87 ? 22.523 3.750 11.987 1.00 11.11 88 VAL A CA 1
ATOM 676 C C . VAL A 1 87 ? 22.317 5.147 11.409 1.00 10.30 88 VAL A C 1
ATOM 677 O O . VAL A 1 87 ? 23.195 5.702 10.735 1.00 12.26 88 VAL A O 1
ATOM 681 N N . CYS A 1 88 ? 21.168 5.761 11.644 1.00 9.27 89 CYS A N 1
ATOM 682 C CA . CYS A 1 88 ? 20.897 7.099 11.107 1.00 9.18 89 CYS A CA 1
ATOM 683 C C . CYS A 1 88 ? 21.869 8.141 11.667 1.00 8.41 89 CYS A C 1
ATOM 684 O O . CYS A 1 88 ? 22.245 9.087 10.964 1.00 9.33 89 CYS A O 1
ATOM 687 N N . LYS A 1 89 ? 22.251 8.023 12.939 1.00 8.43 90 LYS A N 1
ATOM 688 C CA . LYS A 1 89 ? 23.193 8.979 13.566 1.00 10.10 90 LYS A CA 1
ATOM 689 C C . LYS A 1 89 ? 24.520 8.982 12.808 1.00 9.93 90 LYS A C 1
ATOM 690 O O . LYS A 1 89 ? 25.121 10.036 12.556 1.00 9.65 90 LYS A O 1
ATOM 694 N N . GLN A 1 90 ? 24.970 7.790 12.442 1.00 8.97 91 GLN A N 1
ATOM 695 C CA A GLN A 1 90 ? 26.256 7.664 11.775 0.50 10.59 91 GLN A CA 1
ATOM 696 C CA B GLN A 1 90 ? 26.250 7.612 11.748 0.50 11.05 91 GLN A CA 1
ATOM 697 C C . GLN A 1 90 ? 26.253 8.295 10.373 1.00 10.91 91 GLN A C 1
ATOM 698 O O . GLN A 1 90 ? 27.312 8.699 9.857 1.00 10.91 91 GLN A O 1
ATOM 709 N N . ILE A 1 91 ? 25.079 8.390 9.757 1.00 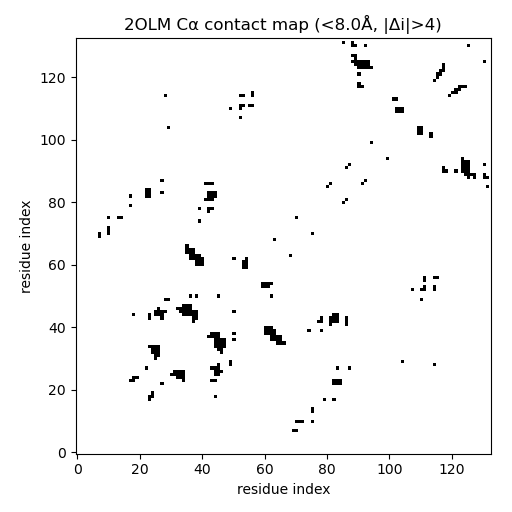8.59 92 ILE A N 1
ATOM 710 C CA . ILE A 1 91 ? 24.903 8.965 8.415 1.00 8.61 92 ILE A CA 1
ATOM 711 C C . ILE A 1 91 ? 24.601 10.460 8.532 1.00 6.95 92 ILE A C 1
ATOM 712 O O . ILE A 1 91 ? 25.441 11.311 8.243 1.00 9.63 92 ILE A O 1
ATOM 717 N N . TRP A 1 92 ? 23.418 10.768 9.017 1.00 7.76 93 TRP A N 1
ATOM 718 C CA . TRP A 1 92 ? 22.911 12.139 8.998 1.00 7.86 93 TRP A CA 1
ATOM 719 C C . TRP A 1 92 ? 23.584 13.073 10.023 1.00 6.78 93 TRP A C 1
ATOM 720 O O . TRP A 1 92 ? 23.560 14.299 9.870 1.00 8.86 93 TRP A O 1
ATOM 731 N N . LEU A 1 93 ? 24.140 12.470 11.077 1.00 8.64 94 LEU A N 1
ATOM 732 C CA . LEU A 1 93 ? 24.837 13.199 12.109 1.00 7.20 94 LEU A CA 1
ATOM 733 C C . LEU A 1 93 ? 26.276 12.657 12.230 1.00 8.53 94 LEU A C 1
ATOM 734 O O . LEU A 1 93 ? 26.906 12.819 13.285 1.00 8.30 94 LEU A O 1
ATOM 739 N N . GLY A 1 94 ? 26.826 12.070 11.176 1.00 7.94 95 GLY A N 1
ATOM 740 C CA . GLY A 1 94 ? 28.168 11.474 11.276 1.00 7.99 95 GLY A CA 1
ATOM 741 C C . GLY A 1 94 ? 29.236 12.474 11.611 1.00 8.53 95 GLY A C 1
ATOM 742 O O . GLY A 1 94 ? 30.259 12.105 12.234 1.00 9.84 95 GLY A O 1
ATOM 743 N N . LEU A 1 95 ? 29.054 13.735 11.251 1.00 7.20 96 LEU A N 1
ATOM 744 C CA . LEU A 1 95 ? 30.042 14.826 11.538 1.00 8.53 96 LEU A CA 1
ATOM 745 C C . LEU A 1 95 ? 29.614 15.737 12.684 1.00 9.90 96 LEU A C 1
ATOM 746 O O . LEU A 1 95 ? 30.328 16.673 13.034 1.00 12.40 96 LEU A O 1
ATOM 751 N N . PHE A 1 96 ? 28.433 15.507 13.232 1.00 8.08 97 PHE A N 1
ATOM 752 C CA . PHE A 1 96 ? 27.842 16.333 14.308 1.00 9.06 97 PHE A CA 1
ATOM 753 C C . PHE A 1 96 ? 28.509 16.039 15.644 1.00 8.78 97 PHE A C 1
ATOM 754 O O . PHE A 1 96 ? 28.723 14.893 15.989 1.00 10.35 97 PHE A O 1
ATOM 762 N N . ASP A 1 97 ? 28.839 17.108 16.365 1.00 8.94 98 ASP A N 1
ATOM 763 C CA . ASP A 1 97 ? 29.375 16.983 17.717 1.00 8.04 98 ASP A CA 1
ATOM 764 C C . ASP A 1 97 ? 28.293 17.258 18.732 1.00 7.64 98 ASP A C 1
ATOM 765 O O . ASP A 1 97 ? 27.718 18.339 18.763 1.00 9.82 98 ASP A O 1
ATOM 770 N N . ASP A 1 98 ? 28.013 16.260 19.566 1.00 10.14 99 ASP A N 1
ATOM 771 C CA . ASP A 1 98 ? 26.919 16.352 20.545 1.00 11.98 99 ASP A CA 1
ATOM 772 C C . ASP A 1 98 ? 27.143 17.397 21.597 1.00 10.52 99 ASP A C 1
ATOM 773 O O . ASP A 1 98 ? 26.177 17.787 22.275 1.00 13.30 99 ASP A O 1
ATOM 778 N N . ARG A 1 99 ? 28.375 17.886 21.756 1.00 10.26 100 ARG A N 1
ATOM 779 C CA . ARG A 1 99 ? 28.637 18.947 22.738 1.00 10.63 100 ARG A CA 1
ATOM 780 C C . ARG A 1 99 ? 28.343 20.319 22.215 1.00 11.27 100 ARG A C 1
ATOM 781 O O . ARG A 1 99 ? 27.985 21.206 22.967 1.00 12.44 100 ARG A O 1
ATOM 789 N N . SER A 1 100 ? 28.534 20.556 20.916 1.00 13.02 101 SER A N 1
ATOM 790 C CA . SER A 1 100 ? 28.436 21.946 20.451 1.00 15.16 101 SER A CA 1
ATOM 791 C C . SER A 1 100 ? 27.986 22.229 19.041 1.00 15.71 101 SER A C 1
ATOM 792 O O . SER A 1 100 ? 27.900 23.382 18.656 1.00 16.20 101 SER A O 1
ATOM 795 N N . SER A 1 101 ? 27.625 21.212 18.279 1.00 11.89 102 SER A N 1
ATOM 796 C CA . SER A 1 101 ? 27.110 21.485 16.957 1.00 12.31 102 SER A CA 1
ATOM 797 C C . SER A 1 101 ? 25.797 22.252 17.007 1.00 14.88 102 SER A C 1
ATOM 798 O O . SER A 1 101 ? 25.099 22.200 18.020 1.00 14.90 102 SER A O 1
ATOM 801 N N . ALA A 1 102 ? 25.485 22.931 15.907 1.00 15.05 103 ALA A N 1
ATOM 802 C CA . ALA A 1 102 ? 24.425 23.936 15.864 1.00 15.69 103 ALA A CA 1
ATOM 803 C C . ALA A 1 102 ? 23.100 23.249 15.929 1.00 15.52 103 ALA A C 1
ATOM 804 O O . ALA A 1 102 ? 22.781 22.454 15.035 1.00 24.87 103 ALA A O 1
ATOM 806 N N . ILE A 1 103 ? 22.314 23.539 16.971 1.00 19.55 104 ILE A N 1
ATOM 807 C CA . ILE A 1 103 ? 20.923 23.045 17.092 1.00 17.58 104 ILE A CA 1
ATOM 808 C C . ILE A 1 103 ? 19.956 24.201 17.305 1.00 18.64 104 ILE A C 1
ATOM 809 O O . ILE A 1 103 ? 20.331 25.261 17.821 1.00 22.79 104 ILE A O 1
ATOM 814 N N . PRO A 1 104 ? 18.721 24.018 16.881 1.00 16.87 105 PRO A N 1
ATOM 815 C CA . PRO A 1 104 ? 17.731 25.073 17.060 1.00 17.22 105 PRO A CA 1
ATOM 816 C C . PRO A 1 104 ? 17.110 25.039 18.454 1.00 18.50 105 PRO A C 1
ATOM 817 O O . PRO A 1 104 ? 17.240 24.063 19.186 1.00 16.40 105 PRO A O 1
ATOM 821 N N . ASP A 1 105 ? 16.406 26.122 18.772 1.00 21.23 106 ASP A N 1
ATOM 822 C CA . ASP A 1 105 ? 15.421 26.112 19.816 1.00 21.77 106 ASP A CA 1
ATOM 823 C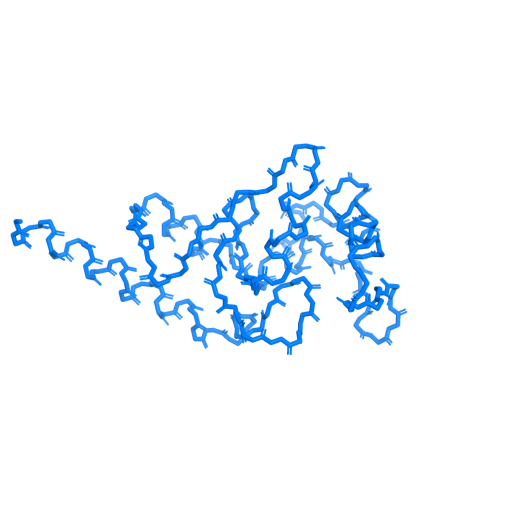 C . ASP A 1 105 ? 14.273 25.308 19.229 1.00 19.13 106 ASP A C 1
ATOM 824 O O . ASP A 1 105 ? 13.599 25.774 18.272 1.00 19.39 106 ASP A O 1
ATOM 829 N N . PHE A 1 106 ? 14.065 24.129 19.780 1.00 18.69 107 PHE A N 1
ATOM 830 C CA . PHE A 1 106 ? 13.021 23.255 19.268 1.00 19.78 107 PHE A CA 1
ATOM 831 C C . PHE A 1 106 ? 11.587 23.746 19.555 1.00 25.65 107 PHE A C 1
ATOM 832 O O . PHE A 1 106 ? 10.627 23.186 19.026 1.00 27.52 107 PHE A O 1
ATOM 840 N N . ARG A 1 107 ? 11.437 24.800 20.355 1.00 28.86 108 ARG A N 1
ATOM 841 C CA . ARG A 1 107 ? 10.098 25.362 20.580 1.00 28.76 108 ARG A CA 1
ATOM 842 C C . ARG A 1 107 ? 9.684 26.229 19.404 1.00 31.13 108 ARG A C 1
ATOM 843 O O . ARG A 1 107 ? 8.501 26.591 19.288 1.00 30.42 108 ARG A O 1
ATOM 845 N N . ASP A 1 108 ? 10.647 26.551 18.529 1.00 30.30 109 ASP A N 1
ATOM 846 C CA . ASP A 1 108 ? 10.436 27.388 17.350 1.00 30.67 109 ASP A CA 1
ATOM 847 C C . ASP A 1 108 ? 10.353 26.542 16.052 1.00 33.27 109 ASP A C 1
ATOM 848 O O . ASP A 1 108 ? 11.357 25.998 15.602 1.00 29.19 109 ASP A O 1
ATOM 853 N N . PRO A 1 109 ? 9.153 26.411 15.462 1.00 29.87 110 PRO A N 1
ATOM 854 C CA . PRO A 1 109 ? 9.013 25.729 14.146 1.00 30.05 110 PRO A CA 1
ATOM 855 C C . PRO A 1 109 ? 9.849 26.240 12.953 1.00 29.98 110 PRO A C 1
ATOM 856 O O . PRO A 1 109 ? 10.311 25.422 12.138 1.00 27.34 110 PRO A O 1
ATOM 860 N N . GLN A 1 110 ? 10.074 27.543 12.837 1.00 29.16 111 GLN A N 1
ATOM 861 C CA . GLN A 1 110 ? 10.886 28.081 11.739 1.00 29.16 111 GLN A CA 1
ATOM 862 C C . GLN A 1 110 ? 12.358 27.645 11.855 1.00 28.30 111 GLN A C 1
ATOM 863 O O . GLN A 1 110 ? 13.024 27.311 10.858 1.00 25.17 111 GLN A O 1
ATOM 865 N N . LYS A 1 111 ? 12.858 27.659 13.080 1.00 26.12 112 LYS A N 1
ATOM 866 C CA . LYS A 1 111 ? 14.225 27.277 13.312 1.00 24.79 112 LYS A CA 1
ATOM 867 C C . LYS A 1 111 ? 14.394 25.750 13.168 1.00 20.26 112 LYS A C 1
ATOM 868 O O . LYS A 1 111 ? 15.437 25.298 12.637 1.00 18.08 112 LYS A O 1
ATOM 872 N N . VAL A 1 112 ? 13.390 24.987 13.586 1.00 16.53 113 VAL A N 1
ATOM 873 C CA . VAL A 1 112 ? 13.448 23.524 13.452 1.00 15.87 113 VAL A CA 1
ATOM 874 C C . VAL A 1 112 ? 13.456 23.172 11.946 1.00 19.60 113 VAL A C 1
ATOM 875 O O . VAL A 1 112 ? 14.277 22.373 11.495 1.00 15.20 113 VAL A O 1
ATOM 879 N N . LYS A 1 113 ? 12.604 23.819 11.158 1.00 20.49 114 LYS A N 1
ATOM 880 C CA . LYS A 1 113 ? 12.640 23.628 9.696 1.00 20.46 114 LYS A CA 1
ATOM 881 C C . LYS A 1 113 ? 14.024 23.831 9.093 1.00 19.36 114 LYS A C 1
ATOM 882 O O . LYS A 1 113 ? 14.500 22.968 8.316 1.00 15.08 114 LYS A O 1
ATOM 888 N N . GLU A 1 114 ? 14.659 24.963 9.398 1.00 17.27 115 GLU A N 1
ATOM 889 C CA . GLU A 1 114 ? 15.952 25.323 8.839 1.00 17.02 115 GLU A CA 1
ATOM 890 C C . GLU A 1 114 ? 16.981 24.258 9.238 1.00 13.35 115 GLU A C 1
ATOM 891 O O . GLU A 1 114 ? 17.815 23.866 8.430 1.00 14.17 115 GLU A O 1
ATOM 893 N N . PHE A 1 115 ? 16.889 23.795 10.482 1.00 14.14 116 PHE A N 1
ATOM 894 C CA . PHE A 1 115 ? 17.787 22.740 10.994 1.00 12.61 116 PHE A CA 1
ATOM 895 C C . PHE A 1 115 ? 17.604 21.416 10.253 1.00 10.74 116 PHE A C 1
ATOM 896 O O . PHE A 1 115 ? 18.569 20.802 9.808 1.00 10.87 116 PHE A O 1
ATOM 904 N N . LEU A 1 116 ? 16.364 20.991 10.070 1.00 10.65 117 LEU A N 1
ATOM 905 C CA . LEU A 1 116 ? 16.071 19.767 9.345 1.00 8.69 117 LEU A CA 1
ATOM 906 C C . LEU A 1 116 ? 16.507 19.881 7.869 1.00 8.67 117 LEU A C 1
ATOM 907 O O . LEU A 1 116 ? 16.997 18.915 7.284 1.00 8.92 117 LEU A O 1
ATOM 912 N N . GLN A 1 117 ? 16.361 21.057 7.266 1.00 10.14 118 GLN A N 1
ATOM 913 C CA . GLN A 1 117 ? 16.929 21.297 5.930 1.00 10.02 118 GLN A CA 1
ATOM 914 C C . GLN A 1 117 ? 18.439 21.114 5.900 1.00 7.65 118 GLN A C 1
ATOM 915 O O . GLN A 1 117 ? 18.973 20.496 4.983 1.00 9.09 118 GLN A O 1
ATOM 921 N N . GLU A 1 118 ? 19.118 21.679 6.903 1.00 10.05 119 GLU A N 1
ATOM 922 C CA . GLU A 1 118 ? 20.575 21.514 6.957 1.00 10.89 119 GLU A CA 1
ATOM 923 C C . GLU A 1 118 ? 20.947 20.071 7.149 1.00 8.91 119 GLU A C 1
ATOM 924 O O . GLU A 1 118 ? 21.904 19.599 6.554 1.00 8.70 119 GLU A O 1
ATOM 930 N N . LYS A 1 119 ? 20.151 19.342 7.918 1.00 8.87 120 LYS A N 1
ATOM 931 C CA . LYS A 1 119 ? 20.466 17.948 8.260 1.00 7.30 120 LYS A CA 1
ATOM 932 C C . LYS A 1 119 ? 20.290 17.024 7.048 1.00 7.38 120 LYS A C 1
ATOM 933 O O . LYS A 1 119 ? 21.158 16.209 6.730 1.00 8.42 120 LYS A O 1
ATOM 939 N N . TYR A 1 120 ? 19.123 17.131 6.414 1.00 7.47 121 TYR A N 1
ATOM 940 C CA . TYR A 1 120 ? 18.699 16.154 5.416 1.00 7.56 121 TYR A CA 1
ATOM 941 C C . TYR A 1 120 ? 18.881 16.602 3.982 1.00 7.79 121 TYR A C 1
ATOM 942 O O . TYR A 1 120 ? 19.143 15.769 3.133 1.00 9.18 121 TYR A O 1
ATOM 951 N N . GLU A 1 121 ? 18.709 17.897 3.717 1.00 7.74 122 GLU A N 1
ATOM 952 C CA . GLU A 1 121 ? 18.756 18.415 2.336 1.00 8.22 122 GLU A CA 1
ATOM 953 C C . GLU A 1 121 ? 20.154 18.909 1.983 1.00 8.91 122 GLU A C 1
ATOM 954 O O . GLU A 1 121 ? 20.778 18.441 1.009 1.00 10.95 122 GLU A O 1
ATOM 960 N N . LYS A 1 122 ? 20.665 19.824 2.808 1.00 9.08 123 LYS A N 1
ATOM 961 C CA . LYS A 1 122 ? 22.001 20.368 2.579 1.00 11.20 123 LYS A CA 1
ATOM 962 C C . LYS A 1 122 ? 23.106 19.439 3.096 1.00 9.73 123 LYS A C 1
ATOM 963 O O . LYS A 1 122 ? 24.253 19.600 2.696 1.00 10.85 123 LYS A O 1
ATOM 969 N N . LYS A 1 123 ? 22.764 18.486 3.971 1.00 8.88 124 LYS A N 1
ATOM 970 C CA A LYS A 1 123 ? 23.705 17.466 4.411 0.50 9.19 124 LYS A CA 1
ATOM 971 C CA B LYS A 1 123 ? 23.690 17.458 4.417 0.50 9.71 124 LYS A CA 1
ATOM 972 C C . LYS A 1 123 ? 24.916 18.068 5.119 1.00 9.38 124 LYS A C 1
ATOM 973 O O . LYS A 1 123 ? 26.065 17.660 4.885 1.00 10.09 124 LYS A O 1
ATOM 984 N N . ARG A 1 124 ? 24.660 18.977 6.022 1.00 8.55 125 ARG A N 1
ATOM 985 C CA . ARG A 1 124 ? 25.736 19.678 6.708 1.00 8.38 125 ARG A CA 1
ATOM 986 C C . ARG A 1 124 ? 26.638 18.723 7.522 1.00 8.72 125 ARG A C 1
ATOM 987 O O . ARG A 1 124 ? 27.867 18.992 7.630 1.00 8.91 125 ARG A O 1
ATOM 995 N N . TRP A 1 125 ? 26.089 17.666 8.106 1.00 7.81 126 TRP A N 1
ATOM 996 C CA . TRP A 1 125 ? 26.844 16.784 9.035 1.00 8.17 126 TRP A CA 1
ATOM 997 C C . TRP A 1 125 ? 26.939 15.371 8.513 1.00 8.79 126 TRP A C 1
ATOM 998 O O . TRP A 1 125 ? 27.100 14.422 9.277 1.00 8.22 126 TRP A O 1
ATOM 1009 N N . TYR A 1 126 ? 26.809 15.213 7.190 1.00 8.67 127 TYR A N 1
ATOM 1010 C CA . TYR A 1 126 ? 26.514 13.934 6.575 1.00 7.84 127 TYR A CA 1
ATOM 1011 C C . TYR A 1 126 ? 27.764 13.125 6.239 1.00 8.89 127 TYR A C 1
ATOM 1012 O O . TYR A 1 126 ? 28.735 13.673 5.687 1.00 11.34 127 TYR A O 1
ATOM 1021 N N . VAL A 1 127 ? 27.723 11.828 6.527 1.00 8.90 128 VAL A N 1
ATOM 1022 C CA . VAL A 1 127 ? 28.695 10.847 6.044 1.00 9.44 128 VAL A CA 1
ATOM 1023 C C . VAL A 1 127 ? 27.926 9.815 5.205 1.00 11.83 128 VAL A C 1
ATOM 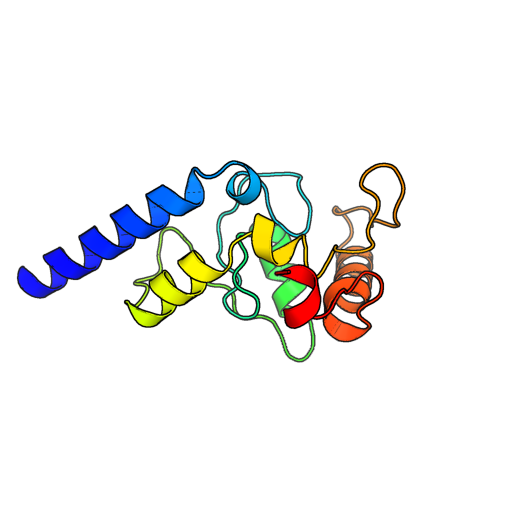1024 O O . VAL A 1 127 ? 26.913 9.290 5.657 1.00 11.33 128 VAL A O 1
ATOM 1028 N N . PRO A 1 128 ? 28.367 9.577 3.960 1.00 13.15 129 PRO A N 1
ATOM 1029 C CA . PRO A 1 128 ? 27.605 8.655 3.104 1.00 13.69 129 PRO A CA 1
ATOM 1030 C C . PRO A 1 128 ? 27.453 7.278 3.726 1.00 14.64 129 PRO A C 1
ATOM 1031 O O . PRO A 1 128 ? 28.363 6.799 4.419 1.00 14.85 129 PRO A O 1
ATOM 1035 N N . PRO A 1 129 ? 26.304 6.634 3.516 1.00 16.47 130 PRO A N 1
ATOM 1036 C CA . PRO A 1 129 ? 26.059 5.360 4.166 1.00 17.37 130 PRO A CA 1
ATOM 1037 C C . PRO A 1 129 ? 27.103 4.272 4.003 1.00 18.18 130 PRO A C 1
ATOM 1038 O O . PRO A 1 129 ? 27.320 3.523 4.938 1.00 18.68 130 PRO A O 1
ATOM 1042 N N . GLU A 1 130 ? 27.731 4.200 2.838 1.00 19.26 131 GLU A N 1
ATOM 1043 C CA . GLU A 1 130 ? 28.778 3.201 2.602 1.00 23.65 131 GLU A CA 1
ATOM 1044 C C . GLU A 1 130 ? 29.954 3.392 3.538 1.00 23.20 131 GLU A C 1
ATOM 1045 O O . GLU A 1 130 ? 30.469 2.416 4.078 1.00 27.22 131 GLU A O 1
ATOM 1047 N N . GLN A 1 131 ? 30.382 4.649 3.733 1.00 19.28 132 GLN A N 1
ATOM 1048 C CA . GLN A 1 131 ? 31.444 4.943 4.700 1.00 18.83 132 GLN A CA 1
ATOM 1049 C C . GLN A 1 131 ? 30.970 4.786 6.140 1.00 19.15 132 GLN A C 1
ATOM 1050 O O . GLN A 1 131 ? 31.670 4.243 6.982 1.00 22.55 132 GLN A O 1
ATOM 1056 N N . ALA A 1 132 ? 29.776 5.288 6.427 1.00 17.38 133 ALA A N 1
ATOM 1057 C CA . ALA A 1 132 ? 29.245 5.292 7.772 1.00 19.96 133 ALA A CA 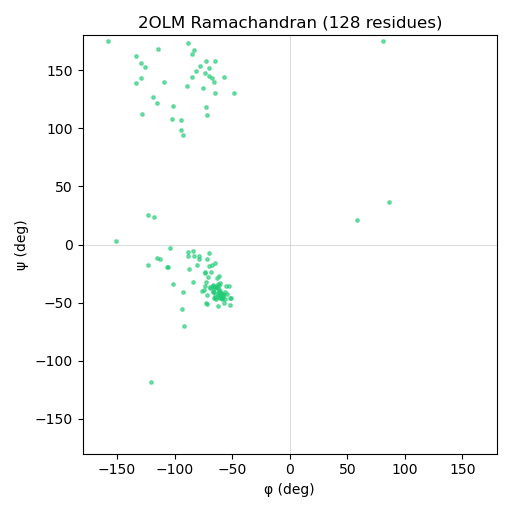1
ATOM 1058 C C . ALA A 1 132 ? 29.210 3.884 8.344 1.00 25.54 133 ALA A C 1
ATOM 1059 O O . ALA A 1 132 ? 29.539 3.687 9.509 1.00 25.39 133 ALA A O 1
ATOM 1061 N N . LYS A 1 133 ? 28.826 2.925 7.501 1.00 28.25 134 LYS A N 1
ATOM 1062 C CA . LYS A 1 133 ? 28.698 1.516 7.888 1.00 32.73 134 LYS A CA 1
ATOM 1063 C C . LYS A 1 133 ? 30.041 0.858 8.228 1.00 37.04 134 LYS A C 1
ATOM 1064 O O . LYS A 1 133 ? 30.104 0.013 9.117 1.00 38.74 134 LYS A O 1
ATOM 1066 N N . VAL A 1 134 ? 31.104 1.248 7.523 1.00 40.29 135 VAL A N 1
ATOM 1067 C CA . VAL A 1 134 ? 32.407 0.564 7.637 1.00 42.33 135 VAL A CA 1
ATOM 1068 C C . VAL A 1 134 ? 33.319 1.121 8.741 1.00 42.58 135 VAL A C 1
ATOM 1069 O O . VAL A 1 134 ? 33.066 2.182 9.319 1.00 45.03 135 VAL A O 1
#

Foldseek 3Di:
DVVLVVQQVVLLVLLVVQCPDVLNQAALQPSPGGFFKAQLQQLEGHHPLLQVLQVVDVVRTDIDGSPPDSDDPVSSVSNVVDYNVLVCLFLQVQPDPVDGDDDPSVDSVRSNVVVCVRPPVSVRGDDSVVSVD

Solvent-accessible surface area: 7863 Å² total; per-residue (Å²): 88,87,72,126,152,141,76,45,101,65,18,68,165,40,0,128,100,7,24,40,90,83,77,5,136,60,2,16,9,9,104,108,111,39,28,61,63,0,0,31,70,11,0,0,0,0,0,82,67,4,6,49,21,0,118,41,5,128,108,55,15,129,24,44,19,8,86,156,34,96,8,66,71,148,27,0,67,70,1,89,140,54,4,3,97,60,0,42,87,14,38,28,33,117,38,49,130,214,96,28,51,111,18,95,32,92,54,100,72,74,5,83,48,15,0,39,51,1,12,78,139,92,128,13,52,17,70,66,82,124,22,92,165

Secondary structure (DSSP, 8-state):
-HHHHHHHHHHHHHHHHHHTSGGGGS-TTT-SS---EEETTTTEEE-HHHHHHHTTSSSPP-EEETTT----HHHHHHHHH-HHHHHHHHHTTT--TTTS----TT-HHHHHHHHIIIIIS-TT---HHHHH-

Organism: Homo sapiens (NCBI:txid9606)